Protein AF-A0A1V3GB24-F1 (afdb_monomer_lite)

Structure (mmCIF, N/CA/C/O backbone):
data_AF-A0A1V3GB24-F1
#
_entry.id   AF-A0A1V3GB24-F1
#
loop_
_atom_site.group_PDB
_atom_site.id
_atom_site.type_symbol
_atom_site.label_atom_id
_atom_site.label_alt_id
_atom_site.label_comp_id
_atom_site.label_asym_id
_atom_site.label_entity_id
_atom_site.label_seq_id
_atom_site.pdbx_PDB_ins_code
_atom_site.Cartn_x
_atom_site.Cartn_y
_atom_site.Cartn_z
_atom_site.occupancy
_atom_site.B_iso_or_equiv
_atom_site.auth_seq_id
_atom_site.auth_comp_id
_atom_site.auth_asym_id
_atom_site.auth_atom_id
_atom_site.pdbx_PDB_model_num
ATOM 1 N N . MET A 1 1 ? -6.923 -12.694 20.172 1.00 42.34 1 MET A N 1
ATOM 2 C CA . MET A 1 1 ? -5.941 -12.881 19.084 1.00 42.34 1 MET A CA 1
ATOM 3 C C . MET A 1 1 ? -6.545 -12.208 17.862 1.00 42.34 1 MET A C 1
ATOM 5 O O . MET A 1 1 ? -7.491 -12.753 17.311 1.00 42.34 1 MET A O 1
ATOM 9 N N . ASN A 1 2 ? -6.136 -10.972 17.552 1.00 50.19 2 ASN A N 1
ATOM 10 C CA . ASN A 1 2 ? -6.710 -10.217 16.433 1.00 50.19 2 ASN A CA 1
ATOM 11 C C . ASN A 1 2 ? -6.281 -10.896 15.137 1.00 50.19 2 ASN A C 1
ATOM 13 O O . ASN A 1 2 ? -5.093 -10.952 14.821 1.00 50.19 2 ASN A O 1
ATOM 17 N N . LYS A 1 3 ? -7.245 -11.492 14.443 1.00 51.09 3 LYS A N 1
ATOM 18 C CA . LYS A 1 3 ? -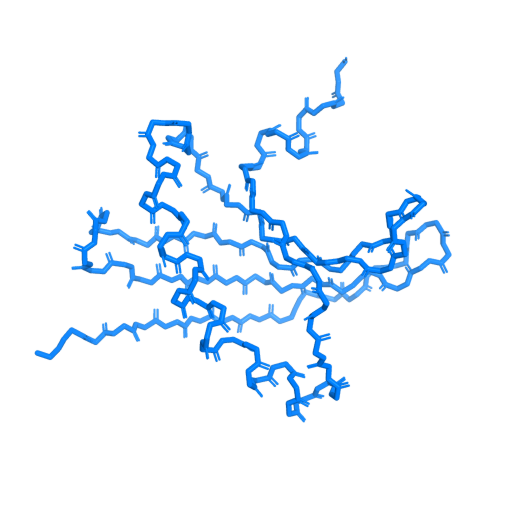7.018 -12.135 13.159 1.00 51.09 3 LYS A CA 1
ATOM 19 C C . LYS A 1 3 ? -6.940 -11.013 12.125 1.00 51.09 3 LYS A C 1
A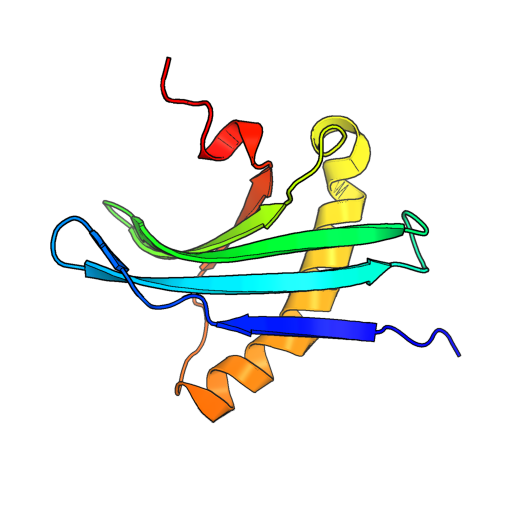TOM 21 O O . LYS A 1 3 ? -7.952 -10.405 11.805 1.00 51.09 3 LYS A O 1
ATOM 26 N N . ARG A 1 4 ? -5.720 -10.675 11.715 1.00 66.94 4 ARG A N 1
ATOM 27 C CA . ARG A 1 4 ? -5.462 -9.710 10.645 1.00 66.94 4 ARG A CA 1
ATOM 28 C C . ARG A 1 4 ? -5.569 -10.469 9.333 1.00 66.94 4 ARG A C 1
ATOM 30 O O . ARG A 1 4 ? -4.729 -11.327 9.065 1.00 66.94 4 ARG A O 1
ATOM 37 N N . ASP A 1 5 ? -6.613 -10.189 8.567 1.00 81.44 5 ASP A N 1
ATOM 38 C CA . ASP A 1 5 ? -6.793 -10.773 7.244 1.00 81.44 5 ASP A CA 1
ATOM 39 C C . ASP A 1 5 ? -6.261 -9.773 6.208 1.00 81.44 5 ASP A C 1
ATOM 41 O O . ASP A 1 5 ? -6.741 -8.645 6.096 1.00 81.44 5 ASP A O 1
ATOM 45 N N . ILE A 1 6 ? -5.225 -10.188 5.477 1.00 83.06 6 ILE A N 1
ATOM 46 C CA . ILE A 1 6 ? -4.673 -9.448 4.343 1.00 83.06 6 ILE A CA 1
ATOM 47 C C . ILE A 1 6 ? -4.954 -10.231 3.068 1.00 83.06 6 ILE A C 1
ATOM 49 O O . ILE A 1 6 ? -4.696 -11.436 2.990 1.00 83.06 6 ILE A O 1
ATOM 53 N N . ARG A 1 7 ? -5.484 -9.546 2.060 1.00 87.31 7 ARG A N 1
ATOM 54 C CA . ARG A 1 7 ? -5.636 -10.087 0.710 1.00 87.31 7 ARG A CA 1
ATOM 55 C C . ARG A 1 7 ? -4.878 -9.194 -0.240 1.00 87.31 7 ARG A C 1
ATOM 57 O O . ARG A 1 7 ? -4.902 -7.978 -0.103 1.00 87.31 7 ARG A O 1
ATOM 64 N N . PHE A 1 8 ? -4.214 -9.794 -1.211 1.00 86.94 8 PHE A N 1
ATOM 65 C CA . PHE A 1 8 ? -3.582 -9.040 -2.274 1.00 86.94 8 PHE A CA 1
ATOM 66 C C . PHE A 1 8 ? -3.671 -9.803 -3.584 1.00 86.94 8 PHE A C 1
ATOM 68 O O . PHE A 1 8 ? -3.768 -11.031 -3.604 1.00 86.94 8 PHE A O 1
ATOM 75 N N . TRP A 1 9 ? -3.619 -9.064 -4.682 1.00 89.62 9 TRP A N 1
ATOM 76 C CA . TRP A 1 9 ? -3.544 -9.631 -6.018 1.00 89.62 9 TRP A CA 1
ATOM 77 C C . TRP A 1 9 ? -2.714 -8.728 -6.921 1.00 89.62 9 TRP A C 1
ATOM 79 O O . TRP A 1 9 ? -2.723 -7.501 -6.791 1.00 89.62 9 TRP A O 1
ATOM 89 N N . GLU A 1 10 ? -1.963 -9.354 -7.822 1.00 86.81 10 GLU A N 1
ATOM 90 C CA . GLU A 1 10 ? -1.241 -8.635 -8.865 1.00 86.81 10 GLU A CA 1
ATOM 91 C C . GLU A 1 10 ? -2.243 -8.104 -9.892 1.00 86.81 10 GLU A C 1
ATOM 93 O O . GLU A 1 10 ? -3.146 -8.811 -10.346 1.00 86.81 10 GLU A O 1
ATOM 98 N N . VAL A 1 11 ? -2.083 -6.837 -10.249 1.00 87.62 11 VAL A N 1
ATOM 99 C CA . VAL A 1 11 ? -2.765 -6.230 -11.386 1.00 87.62 11 VAL A CA 1
ATOM 100 C C . VAL A 1 11 ? -1.885 -6.466 -12.612 1.00 87.62 11 VAL A C 1
ATOM 102 O O . VAL A 1 11 ? -0.673 -6.253 -12.510 1.00 87.62 11 VAL A O 1
ATOM 105 N N . PRO A 1 12 ? -2.454 -6.874 -13.766 1.00 84.31 12 PRO A N 1
ATOM 106 C CA . PRO A 1 12 ? -1.685 -7.081 -14.985 1.00 84.31 12 PRO A CA 1
ATOM 107 C C . PRO A 1 12 ? -0.740 -5.913 -15.253 1.00 84.31 12 PRO A C 1
ATOM 109 O O . PRO A 1 12 ? -1.158 -4.753 -15.272 1.00 84.31 12 PRO A O 1
ATOM 112 N N . ALA A 1 13 ? 0.541 -6.233 -15.418 1.00 77.31 13 ALA A N 1
ATOM 113 C CA . ALA A 1 13 ? 1.566 -5.221 -15.568 1.00 77.31 13 ALA A CA 1
ATOM 114 C C . ALA A 1 13 ? 1.315 -4.385 -16.828 1.00 77.31 13 ALA A C 1
ATOM 116 O O . ALA A 1 13 ? 1.048 -4.917 -17.908 1.00 77.31 13 ALA A O 1
ATOM 117 N N . THR A 1 14 ? 1.425 -3.069 -16.687 1.00 76.94 14 THR A N 1
ATOM 118 C CA . THR A 1 14 ? 1.281 -2.127 -17.799 1.00 76.94 14 THR A CA 1
ATOM 119 C C . THR A 1 14 ? 2.649 -1.595 -18.189 1.00 76.94 14 THR A C 1
ATOM 121 O O . THR A 1 14 ? 3.490 -1.340 -17.327 1.00 76.94 14 THR A O 1
ATOM 124 N N . PHE A 1 15 ? 2.878 -1.399 -19.484 1.00 70.12 15 PHE A N 1
ATOM 125 C CA . PHE A 1 15 ? 4.038 -0.651 -19.950 1.00 70.12 15 PHE A CA 1
ATOM 126 C C . PHE A 1 15 ? 3.682 0.828 -20.009 1.00 70.12 15 PHE A C 1
ATOM 128 O O . PHE A 1 15 ? 2.738 1.201 -20.699 1.00 70.12 15 PHE A O 1
ATOM 135 N N . ASP A 1 16 ? 4.439 1.645 -19.287 1.00 63.34 16 ASP A N 1
ATOM 136 C CA . ASP A 1 16 ? 4.298 3.098 -19.28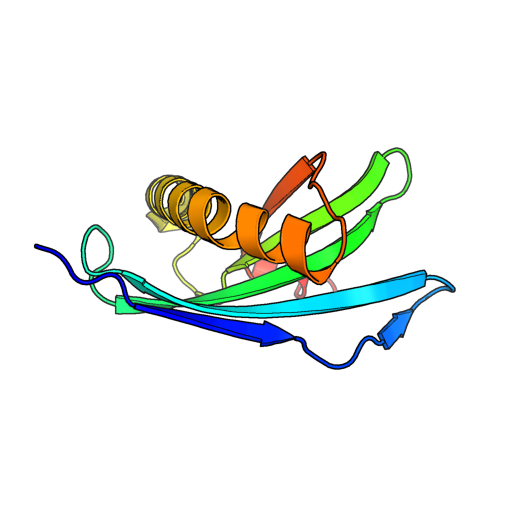2 1.00 63.34 16 ASP A CA 1
ATOM 137 C C . ASP A 1 16 ? 5.693 3.709 -19.441 1.00 63.34 16 ASP A C 1
ATOM 139 O O . ASP A 1 16 ? 6.634 3.263 -18.784 1.00 63.34 16 ASP A O 1
ATOM 143 N N . GLU A 1 17 ? 5.852 4.631 -20.390 1.00 61.41 17 GLU A N 1
ATOM 144 C CA . GLU A 1 17 ? 7.123 5.313 -20.708 1.00 61.41 17 GLU A CA 1
ATOM 145 C C . GLU A 1 17 ? 8.358 4.398 -20.910 1.00 61.41 17 GLU A C 1
ATOM 147 O O . GLU A 1 17 ? 9.498 4.802 -20.698 1.00 61.41 17 GLU A O 1
ATOM 152 N N . GLY A 1 18 ? 8.162 3.149 -21.351 1.00 60.41 18 GLY A N 1
ATOM 153 C CA . GLY A 1 18 ? 9.256 2.185 -21.551 1.00 60.41 18 GLY A CA 1
ATOM 154 C C . GLY A 1 18 ? 9.639 1.383 -20.302 1.00 60.41 18 GLY A C 1
ATOM 155 O O . GLY A 1 18 ? 10.643 0.667 -20.315 1.00 60.41 18 GLY A O 1
ATOM 156 N N . PHE A 1 19 ? 8.827 1.441 -19.243 1.00 66.56 19 PHE A N 1
ATOM 157 C CA . PHE A 1 19 ? 9.030 0.703 -17.999 1.00 66.56 19 PHE A CA 1
ATOM 158 C C . PHE A 1 19 ? 7.867 -0.255 -17.724 1.00 66.56 19 PHE A C 1
ATOM 160 O O . PHE A 1 19 ? 6.701 0.070 -17.946 1.00 66.56 19 PHE A O 1
ATOM 167 N N . LEU A 1 20 ? 8.185 -1.447 -17.207 1.00 68.75 20 LEU A N 1
ATOM 168 C CA . LEU A 1 20 ? 7.181 -2.403 -16.743 1.00 68.75 20 LEU A CA 1
ATOM 169 C C . LEU A 1 20 ? 6.674 -1.970 -15.363 1.00 68.75 20 LEU A C 1
ATOM 171 O O . LEU A 1 20 ? 7.326 -2.220 -14.346 1.00 68.75 20 LEU A O 1
ATOM 175 N N . LYS A 1 21 ? 5.504 -1.339 -15.328 1.00 76.06 21 LYS A N 1
ATOM 176 C CA . LYS A 1 21 ? 4.827 -0.954 -14.094 1.00 76.06 21 LYS A CA 1
ATOM 177 C C . LYS A 1 21 ? 4.109 -2.170 -13.523 1.00 76.06 21 LYS A C 1
ATOM 179 O O . LYS A 1 21 ? 3.115 -2.641 -14.075 1.00 76.06 21 LYS A O 1
ATOM 184 N N . LYS A 1 22 ? 4.618 -2.672 -12.400 1.00 82.12 22 LYS A N 1
ATOM 185 C CA . LYS A 1 22 ? 3.926 -3.676 -11.585 1.00 82.12 22 LYS A CA 1
ATOM 186 C C . LYS A 1 22 ? 3.090 -2.989 -10.519 1.00 82.12 22 LYS A C 1
ATOM 188 O O . LYS A 1 22 ? 3.565 -2.055 -9.869 1.00 82.12 22 LYS A O 1
ATOM 193 N N . LYS A 1 23 ? 1.863 -3.466 -10.336 1.00 87.75 23 LYS A N 1
ATOM 194 C CA . LYS A 1 23 ? 0.935 -2.974 -9.322 1.00 87.75 23 LYS A CA 1
ATOM 195 C C . LYS A 1 23 ? 0.316 -4.158 -8.591 1.00 87.75 23 LYS A C 1
ATOM 197 O O . LYS A 1 23 ? -0.056 -5.148 -9.212 1.00 87.75 23 LYS A O 1
ATOM 202 N N . PHE A 1 24 ? 0.169 -4.021 -7.284 1.00 88.94 24 PHE A N 1
ATOM 203 C CA . PHE A 1 24 ? -0.597 -4.930 -6.448 1.00 88.94 24 PHE A CA 1
ATOM 204 C C . PHE A 1 24 ? -1.711 -4.153 -5.769 1.00 88.94 24 PHE A C 1
ATOM 206 O O . PHE A 1 24 ? -1.486 -3.045 -5.284 1.00 88.94 24 PHE A O 1
ATOM 213 N N . HIS A 1 25 ? -2.900 -4.733 -5.725 1.00 92.12 25 HIS A N 1
ATOM 214 C CA . HIS A 1 25 ? -3.961 -4.252 -4.850 1.00 92.12 25 HIS A CA 1
ATOM 215 C C . HIS A 1 25 ? -3.916 -5.037 -3.552 1.00 92.12 25 HIS A C 1
ATOM 217 O O . HIS A 1 25 ? -3.658 -6.240 -3.569 1.00 92.12 25 HIS A O 1
ATOM 223 N N . ILE A 1 26 ? -4.133 -4.339 -2.445 1.00 91.19 26 ILE A N 1
ATOM 224 C CA . ILE A 1 26 ? -4.062 -4.884 -1.097 1.00 91.19 26 ILE A CA 1
ATOM 225 C C . ILE A 1 26 ? -5.319 -4.450 -0.351 1.00 91.19 26 ILE A C 1
ATOM 227 O O . ILE A 1 26 ? -5.603 -3.259 -0.235 1.00 91.19 26 ILE A O 1
ATOM 231 N N . GLU A 1 27 ? -6.044 -5.428 0.172 1.00 92.56 27 GLU A N 1
ATOM 232 C CA . GLU A 1 27 ? -7.111 -5.246 1.149 1.00 92.56 27 GLU A CA 1
ATOM 233 C C . GLU A 1 27 ? -6.573 -5.653 2.517 1.00 92.56 27 GLU A C 1
ATOM 235 O O . GLU A 1 27 ? -6.099 -6.780 2.701 1.00 92.56 27 GLU A O 1
ATOM 240 N N . TYR A 1 28 ? -6.636 -4.732 3.472 1.00 90.25 28 TYR A N 1
ATOM 241 C CA . TYR A 1 28 ? -6.191 -4.956 4.840 1.00 90.25 28 TYR A CA 1
ATOM 242 C C . TYR A 1 28 ? -7.336 -4.691 5.810 1.00 90.25 28 TYR A C 1
ATOM 244 O O . TYR A 1 28 ? -7.798 -3.558 5.928 1.00 90.25 28 TYR A O 1
ATOM 252 N N . GLU A 1 29 ? -7.784 -5.728 6.514 1.00 91.19 29 GLU A N 1
ATOM 253 C CA . GLU A 1 29 ? -8.764 -5.575 7.587 1.00 91.19 29 GLU A CA 1
ATOM 254 C C . GLU A 1 29 ? -8.058 -5.080 8.854 1.00 91.19 29 GLU A C 1
ATOM 256 O O . GLU A 1 29 ? -7.455 -5.863 9.599 1.00 91.19 29 GLU A O 1
ATOM 261 N N . ASP A 1 30 ? -8.116 -3.771 9.105 1.00 86.88 30 ASP A N 1
ATOM 262 C CA . ASP A 1 30 ? -7.561 -3.211 10.328 1.00 86.88 30 ASP A CA 1
ATOM 263 C C . ASP A 1 30 ? -8.574 -3.293 11.466 1.00 86.88 30 ASP A C 1
ATOM 265 O O . ASP A 1 30 ? -9.533 -2.530 11.527 1.00 86.88 30 ASP A O 1
ATOM 269 N N . THR A 1 31 ? -8.321 -4.174 12.429 1.00 87.00 31 THR A N 1
ATOM 270 C CA . THR A 1 31 ? -9.126 -4.279 13.652 1.00 87.00 31 THR A CA 1
ATOM 271 C C . THR A 1 31 ? -8.484 -3.580 14.853 1.00 87.00 31 THR A C 1
ATOM 273 O O . THR A 1 31 ? -8.952 -3.786 15.974 1.00 87.00 31 THR A O 1
ATOM 276 N N . THR A 1 32 ? -7.376 -2.847 14.667 1.00 86.31 32 THR A N 1
ATOM 277 C CA . THR A 1 32 ? -6.549 -2.329 15.774 1.00 86.31 32 THR A CA 1
ATOM 278 C C . THR A 1 32 ? -6.645 -0.816 15.933 1.00 86.31 32 THR A C 1
ATOM 280 O O . THR A 1 32 ? -6.739 -0.360 17.069 1.00 86.31 32 THR A O 1
ATOM 283 N N . TYR A 1 33 ? -6.614 -0.049 14.838 1.00 88.25 33 TYR A N 1
ATOM 284 C CA . TYR A 1 33 ? -6.525 1.413 14.915 1.00 88.25 33 TYR A CA 1
ATOM 285 C C . TYR A 1 33 ? -7.771 2.118 14.366 1.00 88.25 33 TYR A C 1
ATOM 287 O O . TYR A 1 33 ? -8.390 2.919 15.058 1.00 88.25 33 TYR A O 1
ATOM 295 N N . LEU A 1 34 ? -8.135 1.818 13.122 1.00 88.69 34 LEU A N 1
ATOM 296 C CA . LEU A 1 34 ? -9.226 2.426 12.363 1.00 88.69 34 LEU A CA 1
ATOM 297 C C . LEU A 1 34 ? -10.490 1.558 12.345 1.00 88.69 34 LEU A C 1
ATOM 299 O O . LEU A 1 34 ? -11.551 2.05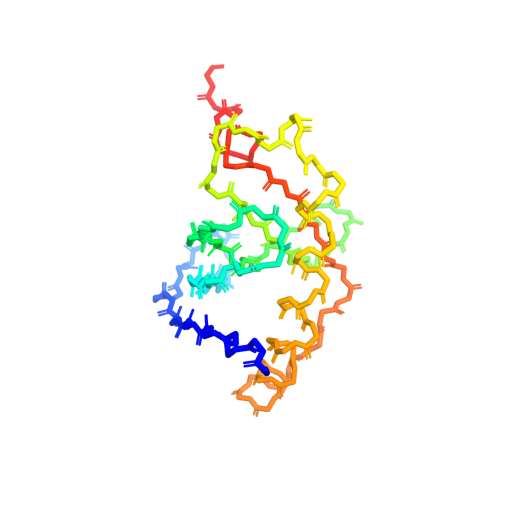7 11.980 1.00 88.69 34 LEU A O 1
ATOM 303 N N . HIS A 1 35 ? -10.391 0.284 12.742 1.00 90.00 35 HIS A N 1
ATOM 304 C CA . HIS A 1 35 ? -11.521 -0.651 12.840 1.00 90.00 35 HIS A CA 1
ATOM 305 C C . HIS A 1 35 ? -12.339 -0.769 11.539 1.00 90.00 35 HIS A C 1
ATOM 307 O O . HIS A 1 35 ? -13.570 -0.736 11.563 1.00 90.00 35 HIS A O 1
ATOM 313 N N . ARG A 1 36 ? -11.649 -0.883 10.398 1.00 89.75 36 ARG A N 1
ATOM 314 C CA . ARG A 1 36 ? -12.251 -0.979 9.060 1.00 89.75 36 ARG A CA 1
ATOM 315 C C . ARG A 1 36 ? -11.318 -1.637 8.045 1.00 89.75 36 ARG A C 1
ATOM 317 O O . ARG A 1 36 ? -10.105 -1.701 8.245 1.00 89.75 36 ARG A O 1
ATOM 324 N N . THR A 1 37 ? -11.882 -2.021 6.904 1.00 91.81 37 THR A N 1
ATOM 325 C CA . THR A 1 37 ? -11.113 -2.437 5.729 1.00 91.81 37 THR A CA 1
ATOM 326 C C . THR A 1 37 ? -10.428 -1.240 5.076 1.00 91.81 37 THR A C 1
ATOM 328 O O . THR A 1 37 ? -11.058 -0.216 4.805 1.00 91.81 37 THR A O 1
ATOM 331 N N . LEU A 1 38 ? -9.141 -1.387 4.784 1.00 90.56 38 LEU A N 1
ATOM 332 C CA . LEU A 1 38 ? -8.349 -0.430 4.025 1.00 90.56 38 LEU A CA 1
ATOM 333 C C . LEU A 1 38 ? -7.994 -0.999 2.659 1.00 90.56 38 LEU A C 1
ATOM 335 O O . LEU A 1 38 ? -7.628 -2.168 2.538 1.00 90.56 38 LEU A O 1
ATOM 339 N N . TYR A 1 39 ? -8.031 -0.131 1.654 1.00 92.56 39 TYR A N 1
ATOM 340 C CA . TYR A 1 39 ? -7.642 -0.451 0.288 1.00 92.56 39 TYR A CA 1
ATOM 341 C C . TYR A 1 39 ? -6.365 0.308 -0.053 1.00 92.56 39 TYR A C 1
ATOM 343 O O . TYR A 1 39 ? -6.312 1.537 0.042 1.00 92.56 39 TYR A O 1
ATOM 351 N N . LEU A 1 40 ? -5.330 -0.432 -0.440 1.00 91.19 40 LEU A N 1
ATOM 352 C CA . LEU A 1 40 ? -4.039 0.123 -0.812 1.00 91.19 40 LEU A CA 1
ATOM 353 C C . LEU A 1 40 ? 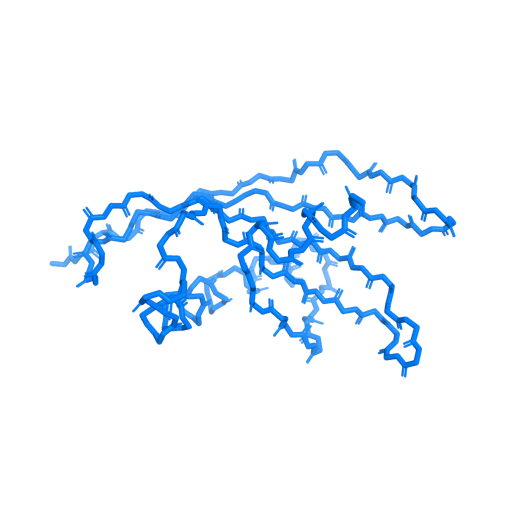-3.611 -0.385 -2.186 1.00 91.19 40 LEU A C 1
ATOM 355 O O . LEU A 1 40 ? -3.890 -1.521 -2.570 1.00 91.19 40 LEU A O 1
ATOM 359 N N . GLU A 1 41 ? -2.871 0.445 -2.908 1.00 91.19 41 GLU A N 1
ATOM 360 C CA . GLU A 1 41 ? -2.120 0.023 -4.085 1.00 91.19 41 GLU A CA 1
ATOM 361 C C . GLU A 1 41 ? -0.632 0.054 -3.777 1.00 91.19 41 GLU A C 1
ATOM 363 O O . GLU A 1 41 ? -0.124 1.070 -3.315 1.00 91.19 41 GLU A O 1
ATOM 368 N N . PHE A 1 42 ? 0.085 -1.020 -4.090 1.00 89.38 42 PHE A N 1
ATOM 369 C CA . PHE A 1 42 ? 1.542 -1.038 -4.069 1.00 89.38 42 PHE A CA 1
ATOM 370 C C . PHE A 1 42 ? 2.069 -1.052 -5.498 1.00 89.38 42 PHE A C 1
ATOM 372 O O . PHE A 1 42 ? 1.878 -2.027 -6.226 1.00 89.38 42 PHE A O 1
ATOM 379 N N . THR A 1 43 ? 2.709 0.036 -5.919 1.00 86.50 43 THR A N 1
ATOM 380 C CA . THR A 1 43 ? 3.101 0.241 -7.320 1.00 86.50 43 THR A CA 1
ATOM 381 C C . THR A 1 43 ? 4.600 0.477 -7.449 1.00 86.50 43 THR A C 1
ATOM 383 O O . THR A 1 43 ? 5.159 1.281 -6.704 1.00 86.50 43 THR A O 1
ATOM 386 N N . ASN A 1 44 ? 5.244 -0.185 -8.416 1.00 81.44 44 ASN A N 1
ATOM 387 C CA . ASN A 1 44 ? 6.610 0.134 -8.828 1.00 81.44 44 ASN A CA 1
ATOM 388 C C . ASN A 1 44 ? 6.604 1.299 -9.811 1.00 81.44 44 ASN A C 1
ATOM 390 O O . ASN A 1 44 ? 5.898 1.250 -10.818 1.00 81.44 44 ASN A O 1
ATOM 394 N N . LEU A 1 45 ? 7.426 2.307 -9.548 1.00 78.06 45 LEU A N 1
ATOM 395 C CA . LEU A 1 45 ? 7.583 3.471 -10.409 1.00 78.06 45 LEU A CA 1
ATOM 396 C C . LEU A 1 45 ? 9.066 3.745 -10.665 1.00 78.06 45 LEU A C 1
ATOM 398 O O . LEU A 1 45 ? 9.926 3.469 -9.824 1.00 78.06 45 LEU A O 1
ATOM 402 N N . SER A 1 46 ? 9.355 4.316 -11.832 1.00 73.44 46 SER A N 1
ATOM 403 C CA . SER A 1 46 ? 10.638 4.957 -12.107 1.00 73.44 46 SER A CA 1
ATOM 404 C C . SER A 1 46 ? 10.536 6.415 -11.670 1.00 73.44 46 SER A C 1
ATOM 406 O O . SER A 1 46 ? 9.686 7.147 -12.167 1.00 73.44 46 SER A O 1
ATOM 408 N N . VAL A 1 47 ? 11.365 6.833 -10.719 1.00 70.62 47 VAL A N 1
ATOM 409 C CA . VAL A 1 47 ? 11.402 8.206 -10.211 1.00 70.62 47 VAL A CA 1
ATOM 410 C C . VAL A 1 47 ? 12.683 8.866 -10.706 1.00 70.62 47 VAL A C 1
ATOM 412 O O . VAL A 1 47 ? 13.795 8.401 -10.429 1.00 70.62 47 VAL A O 1
ATOM 415 N N . GLN A 1 48 ? 12.538 9.959 -11.456 1.00 71.50 48 GLN A N 1
ATOM 416 C CA . GLN A 1 48 ? 13.674 10.698 -12.000 1.00 71.50 48 GLN A CA 1
ATOM 417 C C . GLN A 1 48 ? 14.605 11.155 -10.865 1.00 71.50 48 GLN A C 1
ATOM 419 O O . GLN A 1 48 ? 14.163 11.728 -9.874 1.00 71.50 48 GLN A O 1
ATOM 424 N N . GLY A 1 49 ? 15.902 10.860 -10.988 1.00 75.50 49 GLY A N 1
ATOM 425 C CA . GLY A 1 49 ? 16.910 11.177 -9.966 1.00 75.50 49 GLY A CA 1
ATOM 426 C C . GLY A 1 49 ? 16.992 10.194 -8.788 1.00 75.50 49 GLY A C 1
ATOM 427 O O . GLY A 1 49 ? 17.991 10.207 -8.076 1.00 75.50 49 GLY A O 1
ATOM 428 N N . HIS A 1 50 ? 16.010 9.302 -8.619 1.00 68.81 50 HIS A N 1
ATOM 429 C CA . HIS A 1 50 ? 15.964 8.329 -7.516 1.00 68.81 50 HIS A CA 1
ATOM 430 C C . HIS A 1 50 ? 15.933 6.865 -7.981 1.00 68.81 50 HIS A C 1
ATOM 432 O O . HIS A 1 50 ? 16.116 5.952 -7.177 1.00 68.81 50 HIS A O 1
ATOM 438 N N . GLY A 1 51 ? 15.750 6.622 -9.281 1.00 72.69 51 GLY A N 1
ATOM 439 C CA . GLY A 1 51 ? 15.697 5.279 -9.846 1.00 72.69 51 GLY A CA 1
ATOM 440 C C . GLY A 1 51 ? 14.372 4.587 -9.536 1.00 72.69 51 GLY A C 1
ATOM 441 O O . GLY A 1 51 ? 13.315 5.211 -9.532 1.00 72.69 51 GLY A O 1
ATOM 442 N N . ARG A 1 52 ? 14.402 3.272 -9.317 1.00 73.44 52 ARG A N 1
ATOM 443 C CA . ARG A 1 52 ? 13.182 2.496 -9.065 1.00 73.44 52 ARG A CA 1
ATOM 444 C C . ARG A 1 52 ? 12.736 2.658 -7.618 1.00 73.44 52 ARG A C 1
ATOM 446 O O . ARG A 1 52 ? 13.465 2.284 -6.703 1.00 73.44 52 ARG A O 1
ATOM 453 N N . MET A 1 53 ? 11.512 3.130 -7.427 1.00 79.19 53 MET A N 1
ATOM 454 C CA . MET A 1 53 ? 10.879 3.256 -6.117 1.00 79.19 53 MET A CA 1
ATOM 455 C C . MET A 1 53 ? 9.564 2.490 -6.092 1.00 79.19 53 MET A C 1
ATOM 457 O O . MET A 1 53 ? 9.007 2.132 -7.133 1.00 79.19 53 MET A O 1
ATOM 461 N N . TRP A 1 54 ? 9.079 2.218 -4.887 1.00 81.50 54 TRP A N 1
ATOM 462 C CA . TRP A 1 54 ? 7.746 1.678 -4.700 1.00 81.50 54 TRP A CA 1
ATOM 463 C C . TRP A 1 54 ? 6.928 2.593 -3.818 1.00 81.50 54 TRP A C 1
ATOM 465 O O . TRP A 1 54 ? 7.451 3.297 -2.956 1.00 81.50 54 TRP A O 1
ATOM 475 N N . MET A 1 55 ? 5.630 2.591 -4.060 1.00 86.12 55 MET A N 1
ATOM 476 C CA . MET A 1 55 ? 4.715 3.490 -3.388 1.00 86.12 55 MET A CA 1
ATOM 477 C C . MET A 1 55 ? 3.480 2.721 -2.957 1.00 86.12 55 MET A C 1
ATOM 479 O O . MET A 1 55 ? 2.861 2.045 -3.781 1.00 86.12 55 MET A O 1
ATOM 483 N N . PHE A 1 56 ? 3.144 2.845 -1.676 1.00 89.19 56 PHE A N 1
ATOM 484 C CA . PHE A 1 56 ? 1.815 2.575 -1.161 1.00 89.19 56 PHE A CA 1
ATOM 485 C C . PHE A 1 56 ? 0.943 3.806 -1.384 1.00 89.19 56 PHE A C 1
ATOM 487 O O . PHE A 1 56 ? 1.230 4.886 -0.868 1.00 89.19 56 PHE A O 1
ATOM 494 N N . VAL A 1 57 ? -0.133 3.618 -2.133 1.00 90.44 57 VAL A N 1
ATOM 495 C CA . VAL A 1 57 ? -1.202 4.599 -2.286 1.00 90.44 57 VAL A CA 1
ATOM 496 C C . VAL A 1 57 ? -2.389 4.120 -1.474 1.00 90.44 57 VAL A C 1
ATOM 498 O O . VAL A 1 57 ? -2.898 3.028 -1.719 1.00 90.44 57 VAL A O 1
ATOM 501 N N . ILE A 1 58 ? -2.817 4.914 -0.502 1.00 90.12 58 ILE A N 1
ATOM 502 C CA . ILE A 1 58 ? -3.965 4.612 0.350 1.00 90.12 58 ILE A CA 1
ATOM 503 C C . ILE A 1 58 ? -5.204 5.261 -0.271 1.00 90.12 58 ILE A C 1
ATOM 505 O O . ILE A 1 58 ? -5.225 6.471 -0.509 1.00 90.12 58 ILE A O 1
ATOM 509 N N . LYS A 1 59 ? -6.238 4.456 -0.528 1.00 90.44 59 LYS A N 1
ATOM 510 C CA . LYS A 1 59 ? -7.510 4.918 -1.097 1.00 90.44 59 LYS A CA 1
ATOM 511 C C . LYS A 1 59 ? -8.480 5.300 0.013 1.00 90.44 59 LYS A C 1
ATOM 513 O O . LYS A 1 59 ? -9.303 4.490 0.439 1.00 90.44 59 LYS A O 1
ATOM 518 N N . CYS A 1 60 ? -8.319 6.509 0.537 1.00 86.62 60 CYS A N 1
ATOM 519 C CA . CYS A 1 60 ? -9.171 7.052 1.586 1.00 86.62 60 CYS A CA 1
ATOM 520 C C . CYS A 1 60 ? -9.223 8.583 1.544 1.00 86.62 60 CYS A C 1
ATOM 522 O O . CYS A 1 60 ? -8.275 9.240 1.107 1.00 86.62 60 CYS A O 1
ATOM 524 N N . ASP A 1 61 ? -10.307 9.129 2.091 1.00 87.00 61 ASP A N 1
ATOM 525 C CA . ASP A 1 61 ? -10.542 10.575 2.136 1.00 87.00 61 ASP A CA 1
ATOM 526 C C . ASP A 1 61 ? -9.949 11.223 3.403 1.00 87.00 61 ASP A C 1
ATOM 528 O O . ASP A 1 61 ? -9.698 12.424 3.445 1.00 87.00 61 ASP A O 1
ATOM 532 N N . ASP A 1 62 ? -9.677 10.427 4.442 1.00 90.06 62 ASP A N 1
ATOM 533 C CA . ASP A 1 62 ? -9.265 10.890 5.775 1.00 90.06 62 ASP A CA 1
ATOM 534 C C . ASP A 1 62 ? -7.763 10.715 6.063 1.00 90.06 62 ASP A C 1
ATOM 536 O O . ASP A 1 62 ? -7.325 10.762 7.220 1.00 90.06 62 ASP A O 1
ATOM 540 N N . TYR A 1 63 ? -6.949 10.511 5.019 1.00 89.00 63 TYR A N 1
ATOM 541 C CA . TYR A 1 63 ? -5.505 10.290 5.153 1.00 89.00 63 TYR A CA 1
ATOM 542 C C . TYR A 1 63 ? -4.805 11.407 5.928 1.00 89.00 63 TYR A C 1
ATOM 544 O O . TYR A 1 63 ? -3.988 11.130 6.805 1.00 89.00 63 TYR A O 1
ATOM 552 N N . LEU A 1 64 ? -5.123 12.669 5.618 1.00 88.06 64 LEU A N 1
ATOM 553 C CA . LEU A 1 64 ? -4.459 13.824 6.228 1.00 88.06 64 LEU A CA 1
ATOM 554 C C . LEU A 1 64 ? -4.697 13.892 7.740 1.00 88.06 64 LEU A C 1
ATOM 556 O O . LEU A 1 64 ? -3.778 14.219 8.489 1.00 88.06 64 LEU A O 1
ATOM 560 N N . GLU A 1 65 ? -5.898 13.530 8.184 1.00 92.00 65 GLU A N 1
ATOM 561 C CA . GLU A 1 65 ? -6.292 13.531 9.594 1.00 92.00 65 GLU A CA 1
ATOM 562 C C . GLU A 1 65 ? -5.661 12.361 10.363 1.00 92.00 65 GLU A C 1
ATOM 564 O O . GLU A 1 65 ?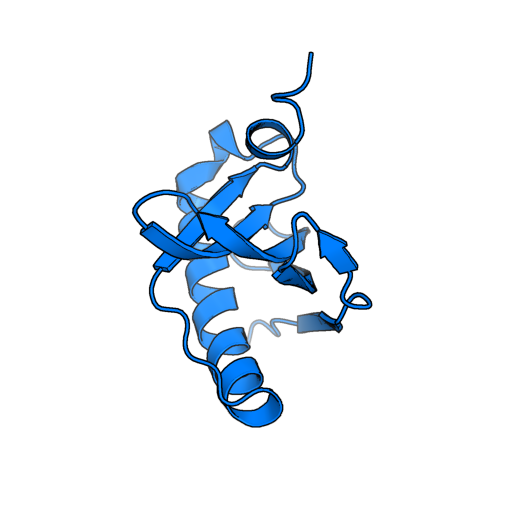 -5.354 12.483 11.547 1.00 92.00 65 GLU A O 1
ATOM 569 N N . ASN A 1 66 ? -5.396 11.243 9.677 1.00 90.06 66 ASN A N 1
ATOM 570 C CA . ASN A 1 66 ? -4.952 9.986 10.285 1.00 90.06 66 ASN A CA 1
ATOM 571 C C . ASN A 1 66 ? -3.551 9.541 9.834 1.00 90.06 66 ASN A C 1
ATOM 573 O O . ASN A 1 66 ? -3.193 8.369 9.966 1.00 90.06 66 ASN A O 1
ATOM 577 N N . LYS A 1 67 ? -2.728 10.459 9.313 1.00 88.00 67 LYS A N 1
ATOM 578 C CA . LYS A 1 67 ? -1.444 10.145 8.658 1.00 88.00 67 LYS A CA 1
ATOM 579 C C . LYS A 1 67 ? -0.514 9.267 9.503 1.00 88.00 67 LYS A C 1
ATOM 581 O O . LYS A 1 67 ? 0.132 8.365 8.977 1.00 88.00 67 LYS A O 1
ATOM 586 N N . ILE A 1 68 ? -0.456 9.517 10.812 1.00 90.50 68 ILE A N 1
ATOM 587 C CA . ILE A 1 68 ? 0.373 8.739 11.747 1.00 90.50 68 ILE A CA 1
ATOM 588 C C . ILE A 1 68 ? -0.133 7.295 11.848 1.00 90.50 68 ILE A C 1
ATOM 590 O O . ILE A 1 68 ? 0.658 6.362 11.738 1.00 90.50 68 ILE A O 1
ATOM 594 N N . ILE A 1 69 ? -1.448 7.109 12.001 1.00 90.88 69 ILE A N 1
ATOM 595 C CA . ILE A 1 69 ? -2.076 5.785 12.096 1.00 90.88 69 ILE A CA 1
ATOM 596 C C . ILE A 1 69 ? -1.843 4.997 10.806 1.00 90.88 69 ILE A C 1
ATOM 598 O O . ILE A 1 69 ? -1.425 3.841 10.848 1.00 90.88 69 ILE A O 1
ATOM 602 N N . TYR A 1 70 ? -2.035 5.638 9.653 1.00 89.75 70 TYR A N 1
ATOM 603 C CA . TYR A 1 70 ? -1.748 5.021 8.362 1.00 89.75 70 TYR A CA 1
ATOM 604 C C . TYR A 1 70 ? -0.279 4.625 8.202 1.00 89.75 70 TYR A C 1
ATOM 606 O O . TYR A 1 70 ? 0.001 3.570 7.638 1.00 89.75 70 TYR A O 1
ATOM 614 N N . GLY A 1 71 ? 0.658 5.418 8.727 1.00 87.44 71 GLY A N 1
ATOM 615 C CA . GLY A 1 71 ? 2.076 5.060 8.758 1.00 87.44 71 GLY A CA 1
ATOM 616 C C . GLY A 1 71 ? 2.344 3.763 9.526 1.00 87.44 71 GLY A C 1
ATOM 617 O O . GLY A 1 71 ? 3.062 2.893 9.028 1.00 87.44 71 GLY A O 1
ATOM 618 N N . GLU A 1 72 ? 1.726 3.596 10.699 1.00 88.94 72 GLU A N 1
ATOM 619 C CA . GLU A 1 72 ? 1.840 2.360 11.484 1.00 88.94 72 GLU A CA 1
ATOM 620 C C . GLU A 1 72 ? 1.222 1.168 10.747 1.00 88.94 72 GLU A C 1
ATOM 622 O O . GLU A 1 72 ? 1.869 0.131 10.602 1.00 88.94 72 GLU A O 1
ATOM 627 N N . ILE A 1 73 ? 0.021 1.328 10.188 1.00 88.69 73 ILE A N 1
ATOM 628 C CA . ILE A 1 73 ? -0.645 0.257 9.437 1.00 88.69 73 ILE A CA 1
ATOM 629 C C . ILE A 1 73 ? 0.173 -0.152 8.206 1.00 88.69 73 ILE A C 1
ATOM 631 O O . ILE A 1 73 ? 0.370 -1.342 7.960 1.00 88.69 73 ILE A O 1
ATOM 635 N N . VAL A 1 74 ? 0.711 0.805 7.446 1.00 87.31 74 VAL A N 1
ATOM 636 C CA . VAL A 1 74 ? 1.540 0.492 6.274 1.00 87.31 74 VAL A CA 1
ATOM 637 C C . VAL A 1 74 ? 2.833 -0.207 6.677 1.00 87.31 74 VAL A C 1
ATOM 639 O O . VAL A 1 74 ? 3.265 -1.117 5.974 1.00 87.31 74 VAL A O 1
ATOM 642 N N . LYS A 1 75 ? 3.431 0.136 7.820 1.00 86.25 75 LYS A N 1
ATOM 643 C CA . LYS A 1 75 ? 4.585 -0.599 8.353 1.00 86.25 75 LYS A CA 1
ATOM 644 C C . LYS A 1 75 ? 4.229 -2.054 8.678 1.00 86.25 75 LYS A C 1
ATOM 646 O O . LYS A 1 75 ? 5.028 -2.950 8.398 1.00 86.25 75 LYS A O 1
ATOM 651 N N . GLU A 1 76 ? 3.040 -2.309 9.223 1.00 87.00 76 GLU A N 1
ATOM 652 C CA . GLU A 1 76 ? 2.550 -3.675 9.444 1.00 87.00 76 GLU A CA 1
ATOM 653 C C . GLU A 1 76 ? 2.348 -4.428 8.123 1.00 87.00 76 GLU A C 1
ATOM 655 O O . GLU A 1 76 ? 2.877 -5.531 7.961 1.00 87.00 76 GLU A O 1
ATOM 660 N N . ILE A 1 77 ? 1.651 -3.816 7.160 1.00 86.88 77 ILE A N 1
ATOM 661 C CA . ILE A 1 77 ? 1.422 -4.388 5.824 1.00 86.88 77 ILE A CA 1
ATOM 662 C C . ILE A 1 77 ? 2.757 -4.683 5.140 1.00 86.88 77 ILE A C 1
ATOM 664 O O . ILE A 1 77 ? 2.948 -5.774 4.609 1.00 86.88 77 ILE A O 1
ATOM 668 N N . HIS A 1 78 ? 3.708 -3.752 5.198 1.00 85.06 78 HIS A N 1
ATOM 669 C CA . HIS A 1 78 ? 5.046 -3.897 4.635 1.00 85.06 78 HIS A CA 1
ATOM 670 C C . HIS A 1 78 ? 5.757 -5.139 5.187 1.00 85.06 78 HIS A C 1
ATOM 672 O O . HIS A 1 78 ? 6.228 -5.974 4.417 1.00 85.06 78 HIS A O 1
ATOM 678 N N . ASN A 1 79 ? 5.774 -5.327 6.508 1.00 85.44 79 ASN A N 1
ATOM 679 C CA . ASN A 1 79 ? 6.444 -6.477 7.125 1.00 85.44 79 ASN A CA 1
ATOM 680 C C . ASN A 1 79 ? 5.828 -7.830 6.730 1.00 85.44 79 ASN A C 1
ATOM 682 O O . ASN A 1 79 ? 6.526 -8.843 6.744 1.00 85.44 79 ASN A O 1
ATOM 686 N N . LEU A 1 80 ? 4.543 -7.854 6.366 1.00 83.00 80 LEU A N 1
ATOM 687 C CA . LEU A 1 80 ? 3.858 -9.053 5.877 1.00 83.00 80 LEU A CA 1
ATOM 688 C C . LEU A 1 80 ? 4.046 -9.259 4.369 1.00 83.00 80 LEU A C 1
ATOM 690 O O . LEU A 1 80 ? 4.208 -10.388 3.907 1.00 83.00 80 LEU A O 1
ATOM 694 N N . PHE A 1 81 ? 4.021 -8.171 3.602 1.00 81.38 81 PHE A N 1
ATOM 695 C CA . PHE A 1 81 ? 3.973 -8.204 2.146 1.00 81.38 81 PHE A CA 1
ATOM 696 C C . PHE A 1 81 ? 5.356 -8.333 1.497 1.00 81.38 81 PHE A C 1
ATOM 698 O O . PHE A 1 81 ? 5.495 -9.024 0.489 1.00 81.38 81 PHE A O 1
ATOM 705 N N . ILE A 1 82 ? 6.406 -7.745 2.083 1.00 82.44 82 ILE A N 1
ATOM 706 C CA . ILE A 1 82 ? 7.760 -7.817 1.510 1.00 82.44 82 ILE A CA 1
ATOM 707 C C . ILE A 1 82 ? 8.303 -9.246 1.417 1.00 82.44 82 ILE A C 1
ATOM 709 O O . ILE A 1 82 ? 8.799 -9.594 0.347 1.00 82.44 82 ILE A O 1
ATOM 713 N N . PRO A 1 83 ? 8.179 -10.113 2.441 1.00 84.44 83 PRO A N 1
ATOM 714 C CA . PRO A 1 83 ? 8.628 -11.499 2.319 1.00 84.44 83 PRO A CA 1
ATOM 715 C C . PRO A 1 83 ? 7.942 -12.256 1.174 1.00 84.44 83 PRO A C 1
ATOM 717 O O . PRO A 1 83 ? 8.575 -13.073 0.507 1.00 84.44 83 PRO A O 1
ATOM 720 N N . PHE A 1 84 ? 6.658 -11.973 0.925 1.00 82.56 84 PHE A N 1
ATOM 721 C CA . PHE A 1 84 ? 5.936 -12.530 -0.217 1.00 82.56 84 PHE A CA 1
ATOM 722 C C . PHE A 1 84 ? 6.544 -12.044 -1.534 1.00 82.56 84 PHE A C 1
ATOM 724 O O . PHE A 1 84 ? 6.873 -12.862 -2.391 1.00 82.56 84 PHE A O 1
ATOM 731 N N . LEU A 1 85 ? 6.757 -10.734 -1.681 1.00 79.06 85 LEU A N 1
ATOM 732 C CA . LEU A 1 85 ? 7.327 -10.196 -2.911 1.00 79.06 85 LEU A CA 1
ATOM 733 C C . LEU A 1 85 ? 8.746 -10.701 -3.172 1.00 79.06 85 LEU A C 1
ATOM 735 O O . LEU A 1 85 ? 9.092 -11.002 -4.312 1.00 79.06 85 LEU A O 1
ATOM 739 N N . GLN A 1 86 ? 9.550 -10.823 -2.119 1.00 83.19 86 GLN A N 1
ATOM 740 C CA . GLN A 1 86 ? 10.897 -11.361 -2.222 1.00 83.19 86 GLN A CA 1
ATOM 741 C C . GLN A 1 86 ? 10.886 -12.810 -2.697 1.00 83.19 86 GLN A C 1
ATOM 743 O O . GLN A 1 86 ? 11.684 -13.180 -3.549 1.00 83.19 86 GLN A O 1
ATOM 748 N N . ARG A 1 87 ? 9.961 -13.627 -2.191 1.00 84.00 87 ARG A N 1
ATOM 749 C CA . ARG A 1 87 ? 9.864 -15.036 -2.573 1.00 84.00 87 ARG A CA 1
ATOM 750 C C . ARG A 1 87 ? 9.335 -15.237 -3.993 1.00 84.00 87 ARG A C 1
ATOM 752 O O . ARG A 1 87 ? 9.888 -16.052 -4.721 1.00 84.00 87 ARG A O 1
ATOM 759 N N . GLU A 1 88 ? 8.272 -14.532 -4.375 1.00 79.81 88 GLU A N 1
ATOM 760 C CA . GLU A 1 88 ? 7.606 -14.760 -5.667 1.00 79.81 88 GLU A CA 1
ATOM 761 C C . GLU A 1 88 ? 8.251 -13.990 -6.827 1.00 79.81 88 GLU A C 1
ATOM 763 O O . GLU A 1 88 ? 8.138 -14.398 -7.982 1.00 79.81 88 GLU A O 1
ATOM 768 N N . TYR A 1 89 ? 8.923 -12.871 -6.539 1.00 72.38 89 TYR A N 1
ATOM 769 C CA . TYR A 1 89 ? 9.441 -11.962 -7.567 1.00 72.38 89 TYR A CA 1
ATOM 770 C C . TYR A 1 89 ? 10.925 -11.605 -7.396 1.00 72.38 89 TYR A C 1
ATOM 772 O O . TYR A 1 89 ? 11.386 -10.701 -8.091 1.00 72.38 89 TYR A O 1
ATOM 780 N N . ASP A 1 90 ? 11.654 -12.281 -6.496 1.00 73.31 90 ASP A N 1
ATOM 781 C CA . ASP A 1 90 ? 13.071 -12.022 -6.166 1.00 73.31 90 ASP A CA 1
ATOM 782 C C . ASP A 1 90 ? 13.360 -10.537 -5.899 1.00 73.31 90 ASP A C 1
ATOM 784 O O . ASP A 1 90 ? 14.250 -9.902 -6.467 1.00 73.31 90 ASP A O 1
ATOM 788 N N . TYR A 1 91 ? 12.502 -9.938 -5.077 1.00 70.44 91 TYR A N 1
ATOM 789 C CA . TYR A 1 91 ? 12.402 -8.494 -4.954 1.00 70.44 91 TYR A CA 1
ATOM 790 C C . TYR A 1 91 ? 12.549 -7.983 -3.513 1.00 70.44 91 TYR A C 1
ATOM 792 O O . TYR A 1 91 ? 11.920 -8.486 -2.586 1.00 70.44 91 TYR A O 1
ATOM 800 N N . VAL A 1 92 ? 13.316 -6.899 -3.343 1.00 69.38 92 VAL A N 1
ATOM 801 C CA . VAL A 1 92 ? 13.458 -6.166 -2.075 1.00 69.38 92 VAL A CA 1
ATOM 802 C C . VAL A 1 92 ? 13.258 -4.663 -2.324 1.00 69.38 92 VAL A C 1
ATOM 804 O O . VAL A 1 92 ? 14.008 -4.080 -3.114 1.00 69.38 92 VAL A O 1
ATOM 807 N N . PRO A 1 93 ? 12.280 -3.999 -1.677 1.00 68.50 93 PRO A N 1
ATOM 808 C CA . PRO A 1 93 ? 12.126 -2.552 -1.788 1.00 68.50 93 PRO A CA 1
ATOM 809 C C . PRO A 1 93 ? 13.302 -1.809 -1.179 1.00 68.50 93 PRO A C 1
ATOM 811 O O . PRO A 1 93 ? 13.638 -2.020 -0.018 1.00 68.50 93 PRO A O 1
ATOM 814 N N . GLY A 1 94 ? 13.880 -0.882 -1.945 1.00 64.88 94 GLY A N 1
ATOM 815 C CA . GLY A 1 94 ? 14.857 0.075 -1.422 1.00 64.88 94 GLY A CA 1
ATOM 816 C C . GLY A 1 94 ? 14.195 1.250 -0.699 1.00 64.88 94 GLY A C 1
ATOM 817 O O . GLY A 1 94 ? 14.591 1.601 0.407 1.00 64.88 94 GLY A O 1
ATOM 818 N N . VAL A 1 95 ? 13.168 1.851 -1.310 1.00 71.62 95 VAL A N 1
ATOM 819 C CA . VAL A 1 95 ? 12.415 2.971 -0.728 1.00 71.62 95 VAL A CA 1
ATOM 820 C C . VAL A 1 95 ? 10.927 2.778 -0.976 1.00 71.62 95 VAL A C 1
ATOM 822 O O . VAL A 1 95 ? 10.513 2.463 -2.096 1.00 71.62 95 VAL A O 1
ATOM 825 N N . VAL A 1 96 ? 10.149 2.988 0.084 1.00 75.19 96 VAL A N 1
ATOM 826 C CA . VAL A 1 96 ? 8.694 2.884 0.091 1.00 75.19 96 VAL A CA 1
ATOM 827 C C . VAL A 1 96 ? 8.108 4.234 0.480 1.00 75.19 96 VAL A C 1
ATOM 829 O O . VAL A 1 96 ? 8.349 4.726 1.581 1.00 75.19 96 VAL A O 1
ATOM 832 N N . LEU A 1 97 ? 7.350 4.830 -0.434 1.00 81.62 97 LEU A N 1
ATOM 833 C CA . LEU A 1 97 ? 6.586 6.049 -0.177 1.00 81.62 97 LEU A CA 1
ATOM 834 C C . LEU A 1 97 ? 5.159 5.693 0.240 1.00 81.62 97 LEU A C 1
ATOM 836 O O . LEU A 1 97 ? 4.622 4.683 -0.209 1.00 81.62 97 LEU A O 1
ATOM 840 N N . VAL A 1 98 ? 4.556 6.519 1.093 1.00 84.94 98 VAL A N 1
ATOM 841 C CA . VAL A 1 98 ? 3.172 6.352 1.553 1.00 84.94 98 VAL A CA 1
ATOM 842 C C . VAL A 1 98 ? 2.427 7.653 1.337 1.00 84.94 98 VAL A C 1
ATOM 844 O O . VAL A 1 98 ? 2.807 8.684 1.900 1.00 84.94 98 VAL A O 1
ATOM 847 N N . ASP A 1 99 ? 1.368 7.607 0.540 1.00 85.88 99 ASP A N 1
ATOM 848 C CA . ASP A 1 99 ? 0.540 8.781 0.291 1.00 85.88 99 ASP A CA 1
ATOM 849 C C . ASP A 1 99 ? -0.920 8.413 0.000 1.00 85.88 99 ASP A C 1
ATOM 851 O O . ASP A 1 99 ? -1.259 7.245 -0.193 1.00 85.88 99 ASP A O 1
ATOM 855 N N . SER A 1 100 ? -1.789 9.419 -0.006 1.00 87.19 100 SER A N 1
ATOM 856 C CA . SER A 1 100 ? -3.195 9.280 -0.391 1.00 87.19 100 SER A CA 1
ATOM 857 C C . SER A 1 100 ? -3.376 9.256 -1.906 1.00 87.19 100 SER A C 1
ATOM 859 O O . SER A 1 100 ? -2.606 9.861 -2.652 1.00 87.19 100 SER A O 1
ATOM 861 N N . GLU A 1 101 ? -4.452 8.615 -2.358 1.00 85.00 101 GLU A N 1
ATOM 862 C CA . GLU A 1 101 ? -4.853 8.597 -3.768 1.00 85.00 101 GLU A CA 1
ATOM 863 C C . GLU A 1 101 ? -4.978 10.010 -4.360 1.00 85.00 101 GLU A C 1
ATOM 865 O O . GLU A 1 101 ? -4.466 10.275 -5.448 1.00 85.00 101 GLU A O 1
ATOM 870 N N . HIS A 1 102 ? -5.570 10.942 -3.608 1.00 82.62 102 HIS A N 1
ATOM 871 C CA . HIS A 1 102 ? -5.716 12.336 -4.021 1.00 82.62 102 HIS A CA 1
ATOM 872 C C . HIS A 1 102 ? -4.374 13.017 -4.298 1.00 82.62 102 HIS A C 1
ATOM 874 O O . HIS A 1 102 ? -4.208 13.646 -5.340 1.00 82.62 102 HIS A O 1
ATOM 880 N N . ASN A 1 103 ? -3.394 12.866 -3.410 1.00 80.19 103 ASN A N 1
ATOM 881 C CA . ASN A 1 103 ? -2.095 13.511 -3.598 1.00 80.19 103 ASN A CA 1
ATOM 882 C C . ASN A 1 103 ? -1.312 12.937 -4.777 1.00 80.19 103 ASN A C 1
ATOM 884 O O . ASN A 1 103 ? -0.504 13.649 -5.366 1.00 80.19 103 ASN A O 1
ATOM 888 N N . VAL A 1 104 ? -1.525 11.667 -5.112 1.00 77.19 104 VAL A N 1
ATOM 889 C CA . VAL A 1 104 ? -0.761 10.988 -6.160 1.00 77.19 104 VAL A CA 1
ATOM 890 C C . VAL A 1 104 ? -1.405 11.172 -7.529 1.00 77.19 104 VAL A C 1
ATOM 892 O O . VAL A 1 104 ? -0.707 11.463 -8.498 1.00 77.19 104 VAL A O 1
ATOM 895 N N . TYR A 1 105 ? -2.722 10.989 -7.629 1.00 73.88 105 TYR A N 1
ATOM 896 C CA . TYR A 1 105 ? -3.406 10.918 -8.921 1.00 73.88 105 TYR A CA 1
ATOM 897 C C . TYR A 1 105 ? -4.222 12.172 -9.260 1.00 73.88 105 TYR A C 1
ATOM 899 O O . TYR A 1 105 ? -4.417 12.443 -10.442 1.00 73.88 105 TYR A O 1
ATOM 907 N N . ASN A 1 106 ? -4.627 12.994 -8.281 1.00 61.66 106 ASN A N 1
ATOM 908 C CA . ASN A 1 106 ? -5.375 14.231 -8.563 1.00 61.66 106 ASN A CA 1
ATOM 909 C C . ASN A 1 106 ? -4.480 15.454 -8.829 1.00 61.66 106 ASN A C 1
ATOM 911 O O . ASN A 1 106 ? -4.997 16.556 -8.981 1.00 61.66 106 ASN A O 1
ATOM 915 N N . GLN A 1 107 ? -3.158 15.295 -8.961 1.00 52.94 107 GLN A N 1
ATOM 916 C CA . GLN A 1 107 ? -2.276 16.388 -9.412 1.00 52.94 107 GLN A CA 1
ATOM 917 C C . GLN A 1 107 ? -2.386 16.692 -10.918 1.00 52.94 107 GLN A C 1
ATOM 919 O O . GLN A 1 107 ? -1.645 17.517 -11.442 1.00 52.94 107 GLN A O 1
ATOM 924 N N . SER A 1 108 ? -3.318 16.046 -11.621 1.00 43.34 108 SER A N 1
ATOM 925 C CA . SER A 1 108 ? -3.653 16.350 -13.012 1.00 43.34 108 SER A CA 1
ATOM 926 C C . SER A 1 108 ? -4.952 17.159 -13.064 1.00 43.34 108 SER A C 1
ATOM 928 O O . SER A 1 108 ? -6.036 16.597 -13.224 1.00 43.34 108 SER A O 1
ATOM 930 N N . SER A 1 109 ? -4.870 18.477 -12.885 1.00 39.50 109 SER A N 1
ATOM 931 C CA . SER A 1 109 ? -5.939 19.431 -13.226 1.00 39.50 109 SER A CA 1
ATOM 932 C C . SER A 1 109 ? -5.334 20.748 -13.684 1.00 39.50 109 SER A C 1
ATOM 934 O O . SER A 1 109 ? -4.428 21.242 -12.979 1.00 39.50 109 SER A O 1
#

Radius of gyration: 14.18 Å; chains: 1; bounding box: 29×34×41 Å

Foldseek 3Di:
DDDWDKDKDWDPWDDDPNDTKTKMWMWIQDCDQPRGIWIWMWIWDQDVPPGIAIEIETADDCCVVCVVVVVVVVVVVCVVVQVVCCVPPVDDGPYYHYYYPCVPPVPPD

Secondary structure (DSSP, 8-state):
-----EEEEEEEEEEETTEEEEEEEEEEEE-SSS-EEEEEEEEEEEETTTEEEEEEEE--S-TTTTHHHHHHHHHHHHHHHHHHHHHHH----S-EEEEEHHHHHTT--

pLDDT: mean 80.4, std 11.55, range [39.5, 92.56]

Organism: NCBI:txid255247

Sequence (109 aa):
MNKRDIRFWEVPATFDEGFLKKKFHIEYEDTTYLHRTLYLEFTNLSVQGHGRMWMFVIKCDDYLENKIIYGEIVKEIHNLFIPFLQREYDYVPGVVLVDSEHNVYNQSS